Protein AF-A0A7Z9K7R0-F1 (afdb_monomer_lite)

Structure (mmCIF, N/CA/C/O backbone):
data_AF-A0A7Z9K7R0-F1
#
_entry.id   AF-A0A7Z9K7R0-F1
#
loop_
_atom_site.group_PDB
_atom_site.id
_atom_site.type_symbol
_atom_site.label_atom_id
_atom_site.label_alt_id
_atom_site.label_comp_id
_atom_site.label_asym_id
_atom_site.label_entity_id
_atom_site.label_seq_id
_atom_site.pdbx_PDB_ins_code
_atom_site.Cartn_x
_atom_site.Cartn_y
_atom_site.Cartn_z
_atom_site.occupancy
_atom_site.B_iso_or_equiv
_atom_site.auth_seq_id
_atom_site.auth_comp_id
_atom_site.auth_asym_id
_atom_site.auth_atom_id
_atom_site.pdbx_PDB_model_num
ATOM 1 N N . MET A 1 1 ? 14.207 -13.341 -3.444 1.00 64.94 1 MET A N 1
ATOM 2 C CA . MET A 1 1 ? 13.314 -12.794 -4.489 1.00 64.94 1 MET A CA 1
ATOM 3 C C . MET A 1 1 ? 11.878 -13.305 -4.414 1.00 64.94 1 MET A C 1
ATOM 5 O O . MET A 1 1 ? 10.987 -12.473 -4.344 1.00 64.94 1 MET A O 1
ATOM 9 N N . GLY A 1 2 ? 11.611 -14.618 -4.340 1.00 76.62 2 GLY A N 1
ATOM 10 C CA . GLY A 1 2 ? 10.226 -15.129 -4.235 1.00 76.62 2 GLY A CA 1
ATOM 11 C C . GLY A 1 2 ? 9.423 -14.591 -3.036 1.00 76.62 2 GLY A C 1
ATOM 12 O O . GLY A 1 2 ? 8.231 -14.336 -3.156 1.00 76.62 2 GLY A O 1
ATOM 13 N N . MET A 1 3 ? 10.094 -14.316 -1.913 1.00 81.69 3 MET A N 1
ATOM 14 C CA . MET A 1 3 ? 9.478 -13.715 -0.723 1.00 81.69 3 MET A CA 1
ATOM 15 C C . MET A 1 3 ? 8.873 -12.327 -0.982 1.00 81.69 3 MET A C 1
ATOM 17 O O . MET A 1 3 ? 7.829 -12.024 -0.424 1.00 81.69 3 MET A O 1
ATOM 21 N N . VAL A 1 4 ? 9.483 -11.512 -1.854 1.00 80.94 4 VAL A N 1
ATOM 22 C CA . VAL A 1 4 ? 8.978 -10.171 -2.207 1.00 80.94 4 VAL A CA 1
ATOM 23 C C . VAL A 1 4 ? 7.599 -10.304 -2.845 1.00 80.94 4 VAL A C 1
ATOM 25 O O . VAL A 1 4 ? 6.652 -9.651 -2.431 1.00 80.94 4 VAL A O 1
ATOM 28 N N . ILE A 1 5 ? 7.464 -11.229 -3.792 1.00 83.62 5 ILE A N 1
ATOM 29 C CA . ILE A 1 5 ? 6.199 -11.483 -4.481 1.00 83.62 5 ILE A CA 1
ATOM 30 C C . ILE A 1 5 ? 5.138 -11.931 -3.473 1.00 83.62 5 ILE A C 1
ATOM 32 O O . ILE A 1 5 ? 4.091 -11.303 -3.362 1.00 83.62 5 ILE A O 1
ATOM 36 N N . VAL A 1 6 ? 5.424 -12.970 -2.686 1.00 86.31 6 VAL A N 1
ATOM 37 C CA . VAL A 1 6 ? 4.453 -13.506 -1.720 1.00 86.31 6 VAL A CA 1
ATOM 38 C C . VAL A 1 6 ? 4.030 -12.442 -0.704 1.00 86.31 6 VAL A C 1
ATOM 40 O O . VAL A 1 6 ? 2.842 -12.286 -0.440 1.00 86.31 6 VAL A O 1
ATOM 43 N N . PHE A 1 7 ? 4.983 -11.679 -0.170 1.00 85.75 7 PHE A N 1
ATOM 44 C CA . PHE A 1 7 ? 4.715 -10.678 0.854 1.00 85.75 7 PHE A CA 1
ATOM 45 C C . PHE A 1 7 ? 3.893 -9.499 0.318 1.00 85.75 7 PHE A C 1
ATOM 47 O O . PHE A 1 7 ? 2.845 -9.188 0.878 1.00 85.75 7 PHE A O 1
ATOM 54 N N . PHE A 1 8 ? 4.308 -8.877 -0.791 1.00 83.25 8 PHE A N 1
ATOM 55 C CA . PHE A 1 8 ? 3.632 -7.686 -1.320 1.00 83.25 8 PHE A CA 1
ATOM 56 C C . PHE A 1 8 ? 2.253 -7.976 -1.924 1.00 83.25 8 PHE A C 1
ATOM 58 O O . PHE A 1 8 ? 1.411 -7.081 -1.934 1.00 83.25 8 PHE A O 1
ATOM 65 N N . PHE A 1 9 ? 1.978 -9.213 -2.352 1.00 83.06 9 PHE A N 1
ATOM 66 C CA . PHE A 1 9 ? 0.620 -9.632 -2.715 1.00 83.06 9 PHE A CA 1
ATOM 67 C C . PHE A 1 9 ? -0.242 -10.006 -1.500 1.00 83.06 9 PHE A C 1
ATOM 69 O O . PHE A 1 9 ? -1.450 -9.774 -1.521 1.00 83.06 9 PHE A O 1
ATOM 76 N N . ALA A 1 10 ? 0.349 -10.555 -0.434 1.00 83.94 10 ALA A N 1
ATOM 77 C CA . ALA A 1 10 ? -0.384 -10.901 0.785 1.00 83.94 10 ALA A CA 1
ATOM 78 C C . ALA A 1 10 ? -0.744 -9.673 1.640 1.00 83.94 10 ALA A C 1
ATOM 80 O O . ALA A 1 10 ? -1.796 -9.673 2.273 1.00 83.94 10 ALA A O 1
ATOM 81 N N . LEU A 1 11 ? 0.085 -8.625 1.636 1.00 83.50 11 LEU A N 1
ATOM 82 C CA . LEU A 1 11 ? -0.123 -7.387 2.399 1.00 83.50 11 LEU A CA 1
ATOM 83 C C . LEU A 1 11 ? -1.509 -6.737 2.211 1.00 83.50 11 LEU A C 1
ATOM 85 O O . LEU A 1 11 ? -2.197 -6.512 3.204 1.00 83.50 11 LEU A O 1
ATOM 89 N N . PRO A 1 12 ? -1.973 -6.445 0.982 1.00 81.69 12 PRO A N 1
ATOM 90 C CA . PRO A 1 12 ? -3.292 -5.845 0.800 1.00 81.69 12 PRO A CA 1
ATOM 91 C C . PRO A 1 12 ? -4.436 -6.760 1.265 1.00 81.69 12 PRO A C 1
ATOM 93 O O . PRO A 1 12 ? -5.459 -6.275 1.753 1.00 81.69 12 PRO A O 1
ATOM 96 N N . LEU A 1 13 ? -4.261 -8.084 1.167 1.00 83.31 13 LEU A N 1
ATOM 97 C CA . LEU A 1 13 ? -5.230 -9.054 1.675 1.00 83.31 13 LEU A CA 1
ATOM 98 C C . LEU A 1 13 ? -5.276 -9.051 3.210 1.00 83.31 13 LEU A C 1
ATOM 100 O O . LEU A 1 13 ? -6.364 -9.027 3.783 1.00 83.31 13 LEU A O 1
ATOM 104 N N . THR A 1 14 ? -4.126 -9.040 3.888 1.00 82.50 14 THR A N 1
ATOM 105 C CA . THR A 1 14 ? -4.079 -9.022 5.358 1.00 82.50 14 THR A CA 1
ATOM 106 C C . THR A 1 14 ? -4.593 -7.705 5.933 1.00 82.50 14 THR A C 1
ATOM 108 O O . THR A 1 14 ? -5.321 -7.733 6.927 1.00 82.50 14 THR A O 1
ATOM 111 N N . SER A 1 15 ? -4.311 -6.576 5.277 1.00 81.31 15 SER A N 1
ATOM 112 C CA . SER A 1 15 ? -4.860 -5.267 5.648 1.00 81.31 15 SER A CA 1
ATOM 113 C C . SER A 1 15 ? -6.385 -5.212 5.491 1.00 81.31 15 SER A C 1
ATOM 115 O O . SER A 1 15 ? -7.064 -4.738 6.395 1.00 81.31 15 SER A O 1
ATOM 117 N N . ARG A 1 16 ? -6.957 -5.784 4.415 1.00 79.75 16 ARG A N 1
ATOM 118 C CA . ARG A 1 16 ? -8.424 -5.896 4.233 1.00 79.75 16 ARG A CA 1
ATOM 119 C C . ARG A 1 16 ? -9.111 -6.689 5.343 1.00 79.75 16 ARG A C 1
ATOM 121 O O . ARG A 1 16 ? -10.217 -6.348 5.746 1.00 79.75 16 ARG A O 1
ATOM 128 N N . VAL A 1 17 ? -8.495 -7.787 5.777 1.00 84.19 17 VAL A N 1
ATOM 129 C CA . VAL A 1 17 ? -9.087 -8.716 6.754 1.00 84.19 17 VAL A CA 1
ATOM 130 C C . VAL A 1 17 ? -8.869 -8.230 8.195 1.00 84.19 17 VAL A C 1
ATOM 132 O O . VAL A 1 17 ? -9.355 -8.859 9.129 1.00 84.19 17 VAL A O 1
ATOM 135 N N . ASN A 1 18 ? -8.170 -7.103 8.398 1.00 76.31 18 ASN A N 1
ATOM 136 C CA . ASN A 1 18 ? -7.680 -6.670 9.710 1.00 76.31 18 ASN A CA 1
ATOM 137 C C . ASN A 1 18 ? -6.917 -7.799 10.427 1.00 76.31 18 ASN A C 1
ATOM 139 O O . ASN A 1 18 ? -7.010 -7.964 11.637 1.00 76.31 18 ASN A O 1
ATOM 143 N N . GLY A 1 19 ? -6.163 -8.600 9.664 1.00 70.38 19 GLY A N 1
ATOM 144 C CA . GLY A 1 19 ? -5.391 -9.728 10.193 1.00 70.38 19 GLY A CA 1
ATOM 145 C C . GLY A 1 19 ? -4.135 -9.308 10.962 1.00 70.38 19 GLY A C 1
ATOM 146 O O . GLY A 1 19 ? -3.393 -10.164 11.441 1.00 70.38 19 GLY A O 1
ATOM 147 N N . HIS A 1 20 ? -3.870 -8.003 11.055 1.00 76.19 20 HIS A N 1
ATOM 148 C CA . HIS A 1 20 ? -2.785 -7.457 11.861 1.00 76.19 20 HIS A CA 1
ATOM 149 C C . HIS A 1 20 ? -3.138 -7.583 13.341 1.00 76.19 20 HIS A C 1
ATOM 151 O O . HIS A 1 20 ? -4.268 -7.319 13.745 1.00 76.19 20 HIS A O 1
ATOM 157 N N . ILE A 1 21 ? -2.167 -7.981 14.162 1.00 69.50 21 ILE A N 1
ATOM 158 C CA . ILE A 1 21 ? -2.361 -8.054 15.612 1.00 69.50 21 ILE A CA 1
ATOM 159 C C . ILE A 1 21 ? -2.529 -6.622 16.124 1.00 69.50 21 ILE A C 1
ATOM 161 O O . ILE A 1 21 ? -1.567 -5.856 16.181 1.00 69.50 21 ILE A O 1
ATOM 165 N N . VAL A 1 22 ? -3.762 -6.254 16.469 1.00 70.69 22 VAL A N 1
ATOM 166 C CA . VAL A 1 22 ? -4.077 -4.941 17.030 1.00 70.69 22 VAL A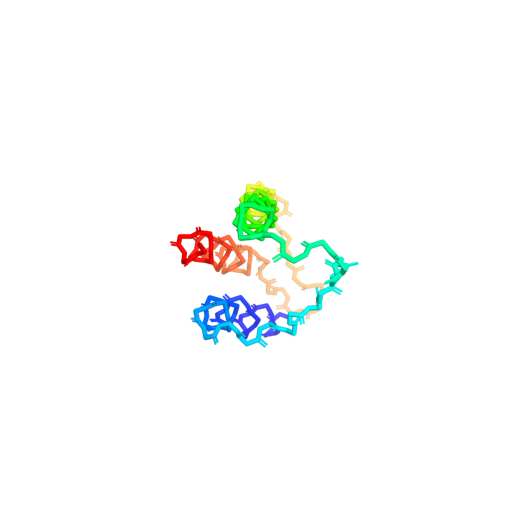 CA 1
ATOM 167 C C . VAL A 1 22 ? -3.676 -4.953 18.499 1.00 70.69 22 VAL A C 1
ATOM 169 O O . VAL A 1 22 ? -4.279 -5.648 19.314 1.00 70.69 22 VAL A O 1
ATOM 172 N N . VAL A 1 23 ? -2.626 -4.206 18.833 1.00 70.38 23 VAL A N 1
ATOM 173 C CA . VAL A 1 23 ? -2.213 -3.989 20.221 1.00 70.38 23 VAL A CA 1
ATOM 174 C C . VAL A 1 23 ? -2.751 -2.643 20.674 1.00 70.38 23 VAL A C 1
ATOM 176 O O . VAL A 1 23 ? -2.421 -1.600 20.100 1.00 70.38 23 VAL A O 1
ATOM 179 N N . ASP A 1 24 ? -3.563 -2.662 21.726 1.00 75.88 24 ASP A N 1
ATOM 180 C CA . ASP A 1 24 ? -4.010 -1.443 22.376 1.00 75.88 24 ASP A CA 1
ATOM 181 C C . ASP A 1 24 ? -2.918 -0.850 23.254 1.00 75.88 24 ASP A C 1
ATOM 183 O O . ASP A 1 24 ? -2.626 -1.334 24.341 1.00 75.88 24 ASP A O 1
ATOM 187 N N . LEU A 1 25 ? -2.300 0.220 22.751 1.00 73.38 25 LEU A N 1
ATOM 188 C CA . LEU A 1 25 ? -1.215 0.924 23.435 1.00 73.38 25 LEU A CA 1
ATOM 189 C C . LEU A 1 25 ? -1.708 1.750 24.634 1.00 73.38 25 LEU A C 1
ATOM 191 O O . LEU A 1 25 ? -0.926 2.035 25.534 1.00 73.38 25 LEU A O 1
ATOM 195 N N . LEU A 1 26 ? -2.982 2.157 24.636 1.00 74.94 26 LEU A N 1
ATOM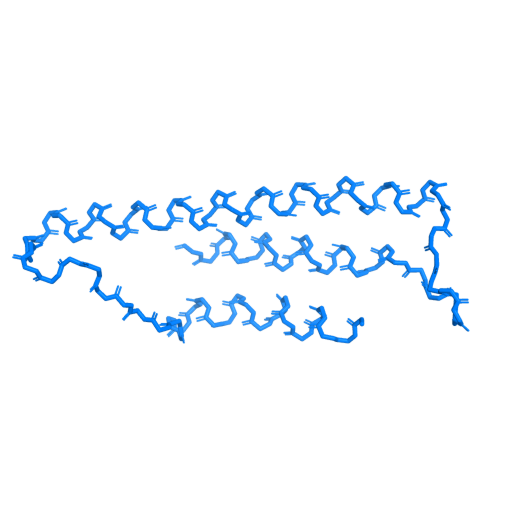 196 C CA . LEU A 1 26 ? -3.579 3.042 25.645 1.00 74.94 26 LEU A CA 1
ATOM 197 C C . LEU A 1 26 ? -5.013 2.595 25.993 1.00 74.94 26 LEU A C 1
ATOM 199 O O . LEU A 1 26 ? -5.970 3.269 25.612 1.00 74.94 26 LEU A O 1
ATOM 203 N N . PRO A 1 27 ? -5.192 1.459 26.691 1.00 71.25 27 PRO A N 1
ATOM 204 C CA . PRO A 1 27 ? -6.520 0.922 27.008 1.00 71.25 27 PRO A CA 1
ATOM 205 C C . PRO A 1 27 ? -7.294 1.766 28.038 1.00 71.25 27 PRO A C 1
ATOM 207 O O . PRO A 1 27 ? -8.518 1.706 28.096 1.00 71.25 27 PRO A O 1
ATOM 210 N N . GLU A 1 28 ? -6.592 2.565 28.843 1.00 74.25 28 GLU A N 1
ATOM 211 C CA . GLU A 1 28 ? -7.165 3.357 29.943 1.00 74.25 28 GLU A CA 1
ATOM 212 C C . GLU A 1 28 ? -7.932 4.602 29.461 1.00 74.25 28 GLU A C 1
ATOM 214 O O . GLU A 1 28 ? -8.794 5.118 30.170 1.00 74.25 28 GLU A O 1
ATOM 219 N N . PHE A 1 29 ? -7.664 5.065 28.236 1.00 66.12 29 PHE A N 1
ATOM 220 C CA . PHE A 1 29 ? -8.299 6.238 27.631 1.00 66.12 29 PHE A CA 1
ATOM 221 C C . PHE A 1 29 ? -9.348 5.811 26.594 1.00 66.12 29 PHE A C 1
ATOM 223 O O . PHE A 1 29 ? -9.203 6.061 25.401 1.00 66.12 29 PHE A O 1
ATOM 230 N N . SER A 1 30 ? -10.419 5.153 27.046 1.00 68.44 30 SER A N 1
ATOM 231 C CA . SER A 1 30 ? -11.424 4.503 26.186 1.00 68.44 30 SER A CA 1
ATOM 232 C C . SER A 1 30 ? -12.562 5.410 25.686 1.00 68.44 30 SER A C 1
ATOM 234 O O . SER A 1 30 ? -13.662 4.938 25.412 1.00 68.44 30 SER A O 1
ATOM 236 N N . ASN A 1 31 ? -12.333 6.717 25.548 1.00 80.50 31 ASN A N 1
ATOM 237 C CA . ASN A 1 31 ? -13.358 7.626 25.029 1.00 80.50 31 ASN A CA 1
ATOM 238 C C . ASN A 1 31 ? -13.488 7.482 23.498 1.00 80.50 31 ASN A C 1
ATOM 240 O O . ASN A 1 31 ? -12.482 7.519 22.787 1.00 80.50 31 ASN A O 1
ATOM 244 N N . ASP A 1 32 ? -14.718 7.376 22.986 1.00 80.12 32 ASP A N 1
ATOM 245 C CA . ASP A 1 32 ? -15.032 7.141 21.566 1.00 80.12 32 ASP A CA 1
ATOM 246 C C . ASP A 1 32 ? -14.320 8.122 20.619 1.00 80.12 32 ASP A C 1
ATOM 248 O O . ASP A 1 32 ? -13.793 7.726 19.577 1.00 80.12 32 ASP A O 1
ATOM 252 N N . TYR A 1 33 ? -14.217 9.398 21.009 1.00 82.50 33 TYR A N 1
ATOM 253 C CA . TYR A 1 33 ? -13.512 10.420 20.225 1.00 82.50 33 TYR A CA 1
ATOM 254 C C . TYR A 1 33 ? -11.998 10.182 20.145 1.00 82.50 33 TYR A C 1
ATOM 256 O O . TYR A 1 33 ? -11.388 10.401 19.098 1.00 82.50 33 TYR A O 1
ATOM 264 N N . PHE A 1 34 ? -11.382 9.726 21.238 1.00 83.19 34 PHE A N 1
ATOM 265 C CA . PHE A 1 34 ? -9.948 9.434 21.278 1.00 83.19 34 PHE A CA 1
ATOM 266 C C . PHE A 1 34 ? -9.619 8.153 20.511 1.00 83.19 34 PHE A C 1
ATOM 268 O O . PHE A 1 34 ? -8.600 8.107 19.822 1.00 83.19 34 PHE A O 1
ATOM 275 N N . ASN A 1 35 ? -10.503 7.154 20.561 1.00 82.12 35 ASN A N 1
ATOM 276 C CA . ASN A 1 35 ? -10.374 5.937 19.762 1.00 82.12 35 ASN A CA 1
ATOM 277 C C . ASN A 1 35 ? -10.424 6.244 18.261 1.00 82.12 35 ASN A C 1
ATOM 279 O O . ASN A 1 35 ? -9.558 5.782 17.519 1.00 82.12 35 ASN A O 1
ATOM 283 N N . LEU A 1 36 ? -11.368 7.087 17.822 1.00 84.62 36 LEU A N 1
ATOM 284 C CA . LEU A 1 36 ? -11.459 7.509 16.422 1.00 84.62 36 LEU A CA 1
ATOM 285 C C . LEU A 1 36 ? -10.210 8.282 15.974 1.00 84.62 36 LEU A C 1
ATOM 287 O O . LEU A 1 36 ? -9.670 8.015 14.902 1.00 84.62 36 LEU A O 1
ATOM 291 N N . LEU A 1 37 ? -9.731 9.223 16.796 1.00 87.69 37 LEU A N 1
ATOM 292 C CA . LEU A 1 37 ? -8.536 10.009 16.482 1.00 87.69 37 LEU A CA 1
ATOM 293 C C . LEU A 1 37 ? -7.287 9.122 16.390 1.00 87.69 37 LEU A C 1
ATOM 295 O O . LEU A 1 37 ? -6.476 9.298 15.482 1.00 87.69 37 LEU A O 1
ATOM 299 N N . ARG A 1 38 ? -7.141 8.158 17.305 1.00 85.00 38 ARG A N 1
ATOM 300 C CA . ARG A 1 38 ? -6.032 7.201 17.307 1.00 85.00 38 ARG A CA 1
ATOM 301 C C . ARG A 1 38 ? -6.071 6.303 16.073 1.00 85.00 38 ARG A C 1
ATOM 303 O O . ARG A 1 38 ? -5.036 6.143 15.434 1.00 85.00 38 ARG A O 1
ATOM 310 N N . ASP A 1 39 ? -7.232 5.751 15.722 1.00 84.69 39 ASP A N 1
ATOM 311 C CA . ASP A 1 39 ? -7.383 4.917 14.523 1.00 84.69 39 ASP A CA 1
ATOM 312 C C . ASP A 1 39 ? -7.054 5.708 13.248 1.00 84.69 39 ASP A C 1
ATOM 314 O O . ASP A 1 39 ? -6.239 5.274 12.433 1.00 84.69 39 ASP A O 1
ATOM 318 N N . ALA A 1 40 ? -7.592 6.926 13.121 1.00 87.69 40 ALA A N 1
ATOM 319 C CA . ALA A 1 40 ? -7.290 7.812 11.999 1.00 87.69 40 ALA A CA 1
ATOM 320 C C . ALA A 1 40 ? -5.793 8.161 11.920 1.00 87.69 40 ALA A C 1
ATOM 322 O O . ALA A 1 40 ? -5.209 8.147 10.836 1.00 87.69 40 ALA A O 1
ATOM 323 N N . PHE A 1 41 ? -5.152 8.436 13.059 1.00 89.56 41 PHE A N 1
ATOM 324 C CA . PHE A 1 41 ? -3.721 8.725 13.120 1.00 89.56 41 PHE A CA 1
ATOM 325 C C . PHE A 1 41 ? -2.870 7.526 12.690 1.00 89.56 41 PHE A C 1
ATOM 327 O O . PHE A 1 41 ? -1.952 7.683 11.886 1.00 89.56 41 PHE A O 1
ATOM 334 N N . VAL A 1 42 ? -3.188 6.323 13.180 1.00 87.69 42 VAL A N 1
ATOM 335 C CA . VAL A 1 42 ? -2.480 5.094 12.797 1.00 87.69 42 VAL A CA 1
ATOM 336 C C . VAL A 1 42 ? -2.640 4.835 11.301 1.00 87.69 42 VAL A C 1
ATOM 338 O O . VAL A 1 42 ? -1.639 4.603 10.625 1.00 87.69 42 VAL A O 1
ATOM 341 N N . LYS A 1 43 ? -3.854 4.965 10.753 1.00 86.25 43 LYS A N 1
ATOM 342 C CA . LYS A 1 43 ? -4.098 4.814 9.311 1.00 86.25 43 LYS A CA 1
ATOM 343 C C . LYS A 1 43 ? -3.305 5.821 8.482 1.00 86.25 43 LYS A C 1
ATOM 345 O O . LYS A 1 43 ? -2.647 5.432 7.521 1.00 86.25 43 LYS A O 1
ATOM 350 N N . LEU A 1 44 ? -3.288 7.095 8.877 1.00 89.94 44 LEU A N 1
ATOM 351 C CA . LEU A 1 44 ? -2.492 8.124 8.198 1.00 89.94 44 LEU A CA 1
ATOM 352 C C . LEU A 1 44 ? -0.992 7.821 8.235 1.00 89.94 44 LEU A C 1
ATOM 354 O O . LEU A 1 44 ? -0.299 7.999 7.230 1.00 89.94 44 LEU A O 1
ATOM 358 N N . LEU A 1 45 ? -0.486 7.346 9.372 1.00 90.81 45 LEU A N 1
ATOM 359 C CA . LEU A 1 45 ? 0.917 6.982 9.536 1.00 90.81 45 LEU A CA 1
ATOM 360 C C . LEU A 1 45 ? 1.268 5.793 8.635 1.00 90.81 45 LEU A C 1
ATOM 362 O O . LEU A 1 45 ? 2.239 5.853 7.880 1.00 90.81 45 LEU A O 1
ATOM 366 N N . THR A 1 46 ? 0.452 4.742 8.648 1.00 87.00 46 THR A N 1
ATOM 367 C CA . THR A 1 46 ? 0.632 3.571 7.788 1.00 87.00 46 THR A CA 1
ATOM 368 C C . THR A 1 46 ? 0.567 3.952 6.306 1.00 87.00 46 THR A C 1
ATOM 370 O O . THR A 1 46 ? 1.458 3.563 5.551 1.00 87.00 46 THR A O 1
ATOM 373 N N . LEU A 1 47 ? -0.402 4.771 5.887 1.00 89.81 47 LEU A N 1
ATOM 374 C CA . LEU A 1 47 ? -0.499 5.271 4.512 1.00 89.81 47 LEU A CA 1
ATOM 375 C C . LEU A 1 47 ? 0.749 6.066 4.108 1.00 89.81 47 LEU A C 1
ATOM 377 O O . LEU A 1 47 ? 1.284 5.861 3.020 1.00 89.81 47 LEU A O 1
ATOM 381 N N . SER A 1 48 ? 1.257 6.917 5.002 1.00 91.00 48 SER A N 1
ATOM 382 C CA . SER A 1 48 ? 2.470 7.706 4.762 1.00 91.00 48 SER A CA 1
ATOM 383 C C . SER A 1 48 ? 3.705 6.821 4.582 1.00 91.00 48 SER A C 1
ATOM 385 O O . SER A 1 48 ? 4.474 7.026 3.645 1.00 91.00 48 SER A O 1
ATOM 387 N N . ILE A 1 49 ? 3.880 5.800 5.430 1.00 90.81 49 ILE A N 1
ATOM 388 C CA . ILE A 1 49 ? 5.001 4.853 5.322 1.00 90.81 49 ILE A CA 1
ATOM 389 C C . ILE A 1 49 ? 4.920 4.066 4.012 1.00 90.81 49 ILE A C 1
ATOM 391 O O . ILE A 1 49 ? 5.912 3.982 3.291 1.00 90.81 49 ILE A O 1
ATOM 395 N N . PHE A 1 50 ? 3.757 3.504 3.672 1.00 88.31 50 PHE A N 1
ATOM 396 C CA . PHE A 1 50 ? 3.607 2.737 2.431 1.00 88.31 50 PHE A CA 1
ATOM 397 C C . PHE A 1 50 ? 3.739 3.612 1.180 1.00 88.31 50 PHE A C 1
ATOM 399 O O . PHE A 1 50 ? 4.329 3.168 0.196 1.00 88.31 50 PHE A O 1
ATOM 406 N N . GLY A 1 51 ? 3.266 4.860 1.225 1.00 88.75 51 GLY A N 1
ATOM 407 C CA . GLY A 1 51 ? 3.488 5.842 0.165 1.00 88.75 51 GLY A CA 1
ATOM 408 C C . GLY A 1 51 ? 4.971 6.169 -0.020 1.00 88.75 51 GLY A C 1
ATOM 409 O O . GLY A 1 51 ? 5.470 6.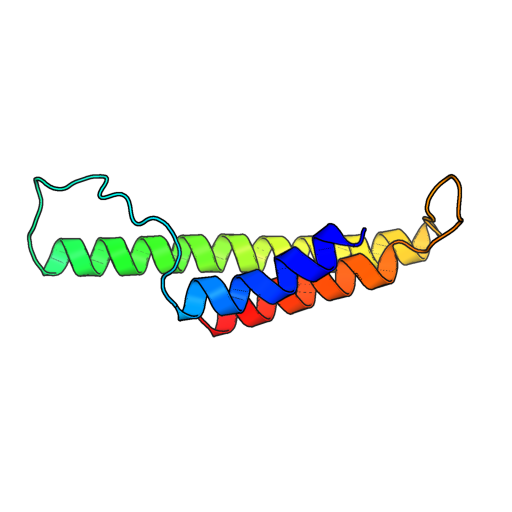141 -1.143 1.00 88.75 51 GLY A O 1
ATOM 410 N N . PHE A 1 52 ? 5.701 6.394 1.076 1.00 91.44 52 PHE A N 1
ATOM 411 C CA . PHE A 1 52 ? 7.145 6.632 1.038 1.00 91.44 52 PHE A CA 1
ATOM 412 C C . PHE A 1 52 ? 7.918 5.419 0.499 1.00 91.44 52 PHE A C 1
ATOM 414 O O . PHE A 1 52 ? 8.793 5.571 -0.349 1.00 91.44 52 PHE A O 1
ATOM 421 N N . LEU A 1 53 ? 7.551 4.202 0.913 1.00 88.69 53 LEU A N 1
ATOM 422 C CA . LEU A 1 53 ? 8.142 2.967 0.387 1.00 88.69 53 LEU A CA 1
ATOM 423 C C . LEU A 1 53 ? 7.875 2.780 -1.111 1.00 88.69 53 LEU A C 1
ATOM 425 O O . LEU A 1 53 ? 8.757 2.316 -1.832 1.00 88.69 53 LEU A O 1
ATOM 429 N N . ALA A 1 54 ? 6.678 3.129 -1.590 1.00 89.75 54 ALA A N 1
ATOM 430 C CA . ALA A 1 54 ? 6.365 3.098 -3.017 1.00 89.75 54 ALA A CA 1
ATOM 431 C C . ALA A 1 54 ? 7.206 4.117 -3.802 1.00 89.75 54 ALA A C 1
ATOM 433 O O . ALA A 1 54 ? 7.703 3.796 -4.880 1.00 89.75 54 ALA A O 1
ATOM 434 N N . TRP A 1 55 ? 7.402 5.317 -3.251 1.00 89.81 55 TRP A N 1
ATOM 435 C CA . TRP A 1 55 ? 8.232 6.360 -3.854 1.00 89.81 55 TRP A CA 1
ATOM 436 C C . TRP A 1 55 ? 9.705 5.943 -3.957 1.00 89.81 55 TRP A C 1
ATOM 438 O O . TRP A 1 55 ? 10.265 5.904 -5.051 1.00 89.81 55 TRP A O 1
ATOM 448 N N . GLU A 1 56 ? 10.312 5.548 -2.836 1.00 91.12 56 GLU A N 1
ATOM 449 C CA . GLU A 1 56 ? 11.692 5.047 -2.794 1.00 91.12 56 GLU A CA 1
ATOM 450 C C . GLU A 1 56 ? 11.877 3.818 -3.694 1.00 91.12 56 GLU A C 1
ATOM 452 O O . GLU A 1 56 ? 12.867 3.701 -4.417 1.00 91.12 56 GLU A O 1
ATOM 457 N N . GLY A 1 57 ? 10.899 2.908 -3.702 1.00 87.25 57 GLY A N 1
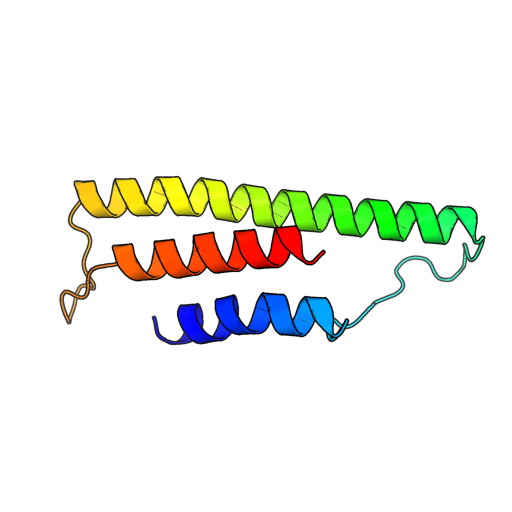ATOM 458 C CA . GLY A 1 57 ? 10.910 1.731 -4.566 1.00 87.25 57 GLY A CA 1
ATOM 459 C C . GLY A 1 57 ? 10.910 2.078 -6.056 1.00 87.25 57 GLY A C 1
ATOM 460 O O . GLY A 1 57 ? 11.574 1.393 -6.835 1.00 87.25 57 GLY A O 1
ATOM 461 N N . ALA A 1 58 ? 10.207 3.140 -6.458 1.00 87.06 58 ALA A N 1
ATOM 462 C CA . ALA A 1 58 ? 10.183 3.601 -7.843 1.00 87.06 58 ALA A CA 1
ATOM 463 C C . ALA A 1 58 ? 11.543 4.175 -8.269 1.00 87.06 58 ALA A C 1
ATOM 465 O O . ALA A 1 58 ? 12.045 3.802 -9.329 1.00 87.06 58 ALA A O 1
ATOM 466 N N . ILE A 1 59 ? 12.174 4.990 -7.414 1.00 87.88 59 ILE A N 1
ATOM 467 C CA . ILE A 1 59 ? 13.524 5.523 -7.659 1.00 87.88 59 ILE A CA 1
ATOM 468 C C . ILE A 1 59 ? 14.533 4.375 -7.771 1.00 87.88 59 ILE A C 1
A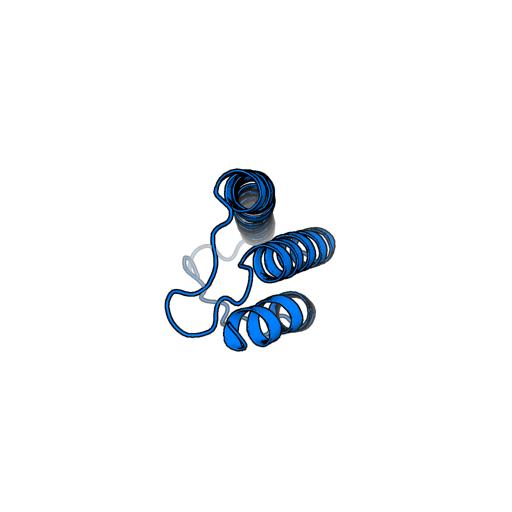TOM 470 O O . ILE A 1 59 ? 15.288 4.303 -8.739 1.00 87.88 59 ILE A O 1
ATOM 474 N N . ARG A 1 60 ? 14.493 3.406 -6.846 1.00 83.12 60 ARG A N 1
ATOM 475 C CA . ARG A 1 60 ? 15.379 2.232 -6.905 1.00 83.12 60 ARG A CA 1
ATOM 476 C C . ARG A 1 60 ? 15.166 1.368 -8.143 1.00 83.12 60 ARG A C 1
ATOM 478 O O . ARG A 1 60 ? 16.126 0.799 -8.660 1.00 83.12 60 ARG A O 1
ATOM 485 N N . ALA A 1 61 ? 13.933 1.260 -8.638 1.00 82.50 61 ALA A N 1
ATOM 486 C CA . ALA A 1 61 ? 13.662 0.547 -9.882 1.00 82.50 61 ALA A CA 1
ATOM 487 C C . ALA A 1 61 ? 14.384 1.205 -11.070 1.00 82.50 61 ALA A C 1
ATOM 489 O O . ALA A 1 61 ? 14.948 0.497 -11.908 1.00 82.50 61 ALA A O 1
ATOM 490 N N . GLU A 1 62 ? 14.395 2.537 -11.124 1.00 82.50 62 GLU A N 1
ATOM 491 C CA . GLU A 1 62 ? 15.063 3.312 -12.169 1.00 82.50 62 GLU A CA 1
ATOM 492 C C . GLU A 1 62 ? 16.591 3.249 -12.041 1.00 82.50 62 GLU A C 1
ATOM 494 O O . GLU A 1 62 ? 17.274 2.928 -13.015 1.00 82.50 62 GLU A O 1
ATOM 499 N N . GLU A 1 63 ? 17.131 3.415 -10.832 1.00 79.31 63 GLU A N 1
ATOM 500 C CA . GLU A 1 63 ? 18.566 3.253 -10.561 1.00 79.31 63 GLU A CA 1
ATOM 501 C C . GLU A 1 63 ? 19.070 1.855 -10.947 1.00 79.31 63 GLU A C 1
ATOM 503 O O . GLU A 1 63 ? 20.101 1.727 -11.611 1.00 79.31 63 GLU A O 1
ATOM 508 N N . SER A 1 64 ? 18.309 0.802 -10.617 1.00 77.00 64 SER A N 1
ATOM 509 C CA . SER A 1 64 ? 18.662 -0.579 -10.979 1.00 77.00 64 SER A CA 1
ATOM 510 C C . SER A 1 64 ? 18.710 -0.799 -12.495 1.00 77.00 64 SER A C 1
ATOM 512 O O . SER A 1 64 ? 19.488 -1.622 -12.980 1.00 77.00 64 SER A O 1
ATOM 514 N N . ALA A 1 65 ? 17.906 -0.049 -13.260 1.00 72.62 65 ALA A N 1
ATOM 515 C CA . ALA A 1 65 ? 17.907 -0.107 -14.716 1.00 72.62 65 ALA A CA 1
ATOM 516 C C . ALA A 1 65 ? 19.151 0.563 -15.314 1.00 72.62 65 ALA A C 1
ATOM 518 O O . ALA A 1 65 ? 19.675 0.078 -16.314 1.00 72.62 65 ALA A O 1
ATOM 519 N N . ILE A 1 66 ? 19.626 1.649 -14.697 1.00 70.44 66 ILE A N 1
ATOM 520 C CA . ILE A 1 66 ? 20.805 2.402 -15.142 1.00 70.44 66 ILE A CA 1
ATOM 521 C C . ILE A 1 66 ? 22.094 1.651 -14.792 1.00 70.44 66 ILE A C 1
ATOM 523 O O . ILE A 1 66 ? 23.000 1.564 -15.617 1.00 70.44 66 ILE A O 1
ATOM 527 N N . MET A 1 67 ? 22.170 1.082 -13.587 1.00 71.75 67 MET A N 1
ATOM 528 C CA . MET A 1 67 ? 23.352 0.357 -13.108 1.00 71.75 67 MET A CA 1
ATOM 529 C C . MET A 1 67 ? 23.448 -1.083 -13.636 1.00 71.75 67 MET A C 1
ATOM 531 O O . MET A 1 67 ? 24.465 -1.741 -13.431 1.00 71.75 67 MET A O 1
ATOM 535 N N . GLY A 1 68 ? 22.417 -1.575 -14.334 1.00 68.38 68 GLY A N 1
ATOM 536 C CA . GLY A 1 68 ? 22.390 -2.938 -14.870 1.00 68.38 68 GLY A CA 1
ATOM 537 C C . GLY A 1 68 ? 22.458 -4.000 -13.774 1.00 68.38 68 GLY A C 1
ATOM 538 O O . GLY A 1 68 ? 23.006 -5.079 -13.995 1.00 68.38 68 GLY A O 1
ATOM 539 N N . GLU A 1 69 ? 21.944 -3.688 -12.579 1.00 68.38 69 GLU A N 1
ATOM 540 C CA . GLU A 1 69 ? 22.094 -4.567 -11.428 1.00 68.38 69 GLU A CA 1
ATOM 541 C C . GLU A 1 69 ? 21.348 -5.885 -11.661 1.00 68.38 69 GLU A C 1
ATOM 543 O O . GLU A 1 69 ? 20.134 -5.934 -11.908 1.00 68.38 69 GLU A O 1
ATOM 548 N N . ALA A 1 70 ? 22.098 -6.972 -11.529 1.00 71.56 70 ALA A N 1
ATOM 549 C CA . ALA A 1 70 ? 21.608 -8.327 -11.648 1.00 71.56 70 ALA A CA 1
ATOM 550 C C . ALA A 1 70 ? 22.100 -9.158 -10.460 1.00 71.56 70 ALA A C 1
ATOM 552 O O . ALA A 1 70 ? 23.094 -8.839 -9.804 1.00 71.56 70 ALA A O 1
ATOM 553 N N . THR A 1 71 ? 21.379 -10.227 -10.134 1.00 66.69 71 THR A N 1
ATOM 554 C CA . THR A 1 71 ? 21.782 -11.115 -9.041 1.00 66.69 71 THR A CA 1
ATOM 555 C C . THR A 1 71 ? 23.153 -11.722 -9.345 1.00 66.69 71 THR A C 1
ATOM 557 O O . THR A 1 71 ? 23.297 -12.379 -10.369 1.00 66.69 71 THR A O 1
ATOM 560 N N . ASN A 1 72 ? 24.127 -11.574 -8.439 1.00 65.44 72 ASN A N 1
ATOM 561 C CA . ASN A 1 72 ? 25.548 -11.920 -8.653 1.00 65.44 72 ASN A CA 1
ATOM 562 C C . ASN A 1 72 ? 25.836 -13.346 -9.162 1.00 65.44 72 ASN A C 1
ATOM 564 O O . ASN A 1 72 ? 26.933 -13.605 -9.639 1.00 65.44 72 ASN A O 1
ATOM 568 N N . MET A 1 73 ? 24.895 -14.282 -9.015 1.00 60.03 73 MET A N 1
ATOM 569 C CA . MET A 1 73 ? 25.105 -15.699 -9.332 1.00 60.03 73 MET A CA 1
ATOM 570 C C . MET A 1 73 ? 24.225 -16.231 -10.473 1.00 60.03 73 MET A C 1
ATOM 572 O O . MET A 1 73 ? 24.567 -17.244 -11.070 1.00 60.03 73 MET A O 1
ATOM 576 N N . ILE A 1 74 ? 23.085 -15.591 -10.761 1.00 66.69 74 ILE A N 1
ATOM 577 C CA . ILE A 1 74 ? 22.082 -16.076 -11.740 1.00 66.69 74 ILE A CA 1
ATOM 578 C C . ILE A 1 74 ? 21.689 -14.954 -12.725 1.00 66.69 74 ILE A C 1
ATOM 580 O O . ILE A 1 74 ? 20.824 -15.137 -13.570 1.00 66.69 74 ILE A O 1
ATOM 584 N N . GLU A 1 75 ? 22.291 -13.767 -12.595 1.00 70.06 75 GLU A N 1
ATOM 585 C CA . GLU A 1 75 ? 22.055 -12.587 -13.439 1.00 70.06 75 GLU A CA 1
ATOM 586 C C . GLU A 1 75 ? 20.573 -12.190 -13.567 1.00 70.06 75 GLU A C 1
ATOM 588 O O . GLU A 1 75 ? 20.144 -11.571 -14.538 1.00 70.06 75 GLU A O 1
ATOM 593 N N . ILE A 1 76 ? 19.761 -12.506 -12.554 1.00 72.31 76 ILE A N 1
ATOM 594 C CA . ILE A 1 76 ? 18.350 -12.120 -12.560 1.00 72.31 76 ILE A CA 1
ATOM 595 C C . ILE A 1 76 ? 18.267 -10.605 -12.332 1.00 72.31 76 ILE A C 1
ATOM 597 O O . ILE A 1 76 ? 18.759 -10.145 -11.293 1.00 72.31 76 ILE A O 1
ATOM 601 N N . PRO A 1 77 ? 17.628 -9.839 -13.235 1.00 75.69 77 PRO A N 1
ATOM 602 C CA . PRO A 1 77 ? 17.487 -8.397 -13.077 1.00 75.69 77 PRO A CA 1
ATOM 603 C C . PRO A 1 77 ? 16.622 -8.072 -11.853 1.00 75.69 77 PRO A C 1
ATOM 605 O O . PRO A 1 77 ? 15.577 -8.692 -11.639 1.00 75.69 77 PRO A O 1
ATOM 608 N N . TYR A 1 78 ? 17.025 -7.079 -11.054 1.00 76.00 78 TYR A N 1
ATOM 609 C CA . TYR A 1 78 ? 16.281 -6.680 -9.845 1.00 76.00 78 TYR A CA 1
ATOM 610 C C . TYR A 1 78 ? 15.014 -5.871 -10.145 1.00 76.00 78 TYR A C 1
ATOM 612 O O . TYR A 1 78 ? 14.039 -5.910 -9.391 1.00 76.00 78 TYR A O 1
ATOM 620 N N . ARG A 1 79 ? 15.004 -5.182 -11.286 1.00 76.88 79 ARG A N 1
ATOM 621 C CA . ARG A 1 79 ? 13.927 -4.312 -11.770 1.00 76.88 79 ARG A CA 1
ATOM 622 C C . ARG A 1 79 ? 12.494 -4.863 -11.598 1.00 76.88 79 ARG A C 1
ATOM 624 O O . ARG A 1 79 ? 11.672 -4.147 -11.028 1.00 76.88 79 ARG A O 1
ATOM 631 N N . PRO A 1 80 ? 12.138 -6.094 -12.028 1.00 80.31 80 PRO A N 1
ATOM 632 C CA . PRO A 1 80 ? 10.778 -6.620 -11.854 1.00 80.31 80 PRO A CA 1
ATOM 633 C C . PRO A 1 80 ? 10.341 -6.718 -10.386 1.00 80.31 80 PRO A C 1
ATOM 635 O O . PRO A 1 80 ? 9.164 -6.534 -10.088 1.00 80.31 80 PRO A O 1
ATOM 638 N N . PHE A 1 81 ? 11.264 -6.962 -9.454 1.00 82.75 81 PHE A N 1
ATOM 639 C CA . PHE A 1 81 ? 10.930 -7.092 -8.035 1.00 82.75 81 PHE A CA 1
ATOM 640 C C . PHE A 1 81 ? 10.604 -5.743 -7.393 1.00 82.75 81 PHE A C 1
ATOM 642 O O . PHE A 1 81 ? 9.692 -5.675 -6.568 1.00 82.75 81 PHE A O 1
ATOM 649 N N . PHE A 1 82 ? 11.274 -4.666 -7.814 1.00 83.81 82 PHE A N 1
ATOM 650 C CA . PHE A 1 82 ? 10.923 -3.316 -7.375 1.00 83.81 82 PHE A CA 1
ATOM 651 C C . PHE A 1 82 ? 9.534 -2.898 -7.875 1.00 83.81 82 PHE A C 1
ATOM 653 O O . PHE A 1 82 ? 8.760 -2.346 -7.100 1.00 83.81 82 PHE A O 1
ATOM 660 N N . TYR A 1 83 ? 9.142 -3.251 -9.105 1.00 84.56 83 TYR A N 1
ATOM 661 C CA . TYR A 1 83 ? 7.774 -2.987 -9.579 1.00 84.56 83 TYR A CA 1
ATOM 662 C C . TYR A 1 83 ? 6.703 -3.720 -8.768 1.00 84.56 83 TYR A C 1
ATOM 664 O O . TYR A 1 83 ? 5.656 -3.140 -8.477 1.00 84.56 83 TYR A O 1
ATOM 672 N N . VAL A 1 84 ? 6.955 -4.973 -8.375 1.00 86.81 84 VAL A N 1
ATOM 673 C CA . VAL A 1 84 ? 6.035 -5.726 -7.506 1.00 86.81 84 VAL A CA 1
ATOM 674 C C . VAL A 1 84 ? 5.904 -5.053 -6.138 1.00 86.81 84 VAL A C 1
ATOM 676 O O . VAL A 1 84 ? 4.788 -4.914 -5.641 1.00 86.81 84 VAL A O 1
ATOM 679 N N . LEU A 1 85 ? 7.013 -4.574 -5.565 1.00 86.94 85 LEU A N 1
ATOM 680 C CA . LEU A 1 85 ? 7.012 -3.811 -4.314 1.00 86.94 85 LEU A CA 1
ATOM 681 C C . LEU A 1 85 ? 6.178 -2.532 -4.435 1.00 86.94 85 LEU A C 1
ATOM 683 O O . LEU A 1 85 ? 5.268 -2.322 -3.637 1.00 86.94 85 LEU A O 1
ATOM 687 N N . VAL A 1 86 ? 6.444 -1.705 -5.451 1.00 87.88 86 VAL A N 1
ATOM 688 C CA . VAL A 1 86 ? 5.735 -0.430 -5.659 1.00 87.88 86 VAL A CA 1
ATOM 689 C C . VAL A 1 86 ? 4.240 -0.677 -5.847 1.00 87.88 86 VAL A C 1
ATOM 691 O O . VAL A 1 86 ? 3.418 -0.027 -5.206 1.00 87.88 86 VAL A O 1
ATOM 694 N N . THR A 1 87 ? 3.880 -1.670 -6.661 1.00 87.56 87 THR A N 1
ATOM 695 C CA . THR A 1 87 ? 2.478 -2.017 -6.924 1.00 87.56 87 THR A CA 1
ATOM 696 C C . THR A 1 87 ? 1.783 -2.526 -5.659 1.00 87.56 87 THR A C 1
ATOM 698 O O . THR A 1 87 ? 0.679 -2.084 -5.353 1.00 87.56 87 THR A O 1
ATOM 701 N N . GLY A 1 88 ? 2.427 -3.402 -4.881 1.00 85.62 88 GLY A N 1
ATOM 702 C CA . GLY A 1 88 ? 1.875 -3.905 -3.620 1.00 85.62 88 GLY A CA 1
ATOM 703 C C . GLY A 1 88 ? 1.675 -2.805 -2.576 1.00 85.62 88 GLY A C 1
ATOM 704 O O . GLY A 1 88 ? 0.621 -2.746 -1.942 1.00 85.62 88 GLY A O 1
ATOM 705 N N . CYS A 1 89 ? 2.640 -1.890 -2.442 1.00 85.81 89 CYS A N 1
ATOM 706 C CA . CYS A 1 89 ? 2.528 -0.730 -1.557 1.00 85.81 89 CYS A CA 1
ATOM 707 C C . CYS A 1 89 ? 1.383 0.205 -1.970 1.00 85.81 89 CYS A C 1
ATOM 709 O O . CYS A 1 89 ? 0.608 0.624 -1.113 1.00 85.81 89 CYS A O 1
ATOM 711 N N . LEU A 1 90 ? 1.23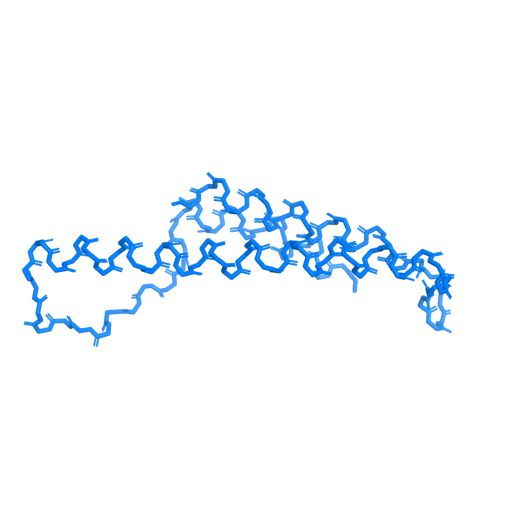3 0.493 -3.269 1.00 87.75 90 LEU A N 1
ATOM 712 C CA . LEU A 1 90 ? 0.149 1.338 -3.781 1.00 87.75 90 LEU A CA 1
ATOM 713 C C . LEU A 1 90 ? -1.227 0.703 -3.564 1.00 87.75 90 LEU A C 1
ATOM 715 O O . LEU A 1 90 ? -2.142 1.374 -3.095 1.00 87.75 90 LEU A O 1
ATOM 719 N N . ILE A 1 91 ? -1.374 -0.593 -3.852 1.00 87.00 91 ILE A N 1
ATOM 720 C CA . ILE A 1 91 ? -2.632 -1.314 -3.612 1.00 87.00 91 ILE A CA 1
ATOM 721 C C . ILE A 1 91 ? -2.973 -1.298 -2.117 1.00 87.00 91 ILE A C 1
ATOM 723 O O . ILE A 1 91 ? -4.123 -1.057 -1.757 1.00 87.00 91 ILE A O 1
ATOM 727 N N . ASN A 1 92 ? -1.986 -1.511 -1.242 1.00 85.31 92 ASN A N 1
ATOM 728 C CA . ASN A 1 92 ? -2.199 -1.456 0.201 1.00 85.31 92 ASN A CA 1
ATOM 729 C C . ASN A 1 92 ? -2.603 -0.050 0.675 1.00 85.31 92 ASN A C 1
ATOM 731 O O . ASN A 1 92 ? -3.509 0.069 1.491 1.00 85.31 92 ASN A O 1
ATOM 735 N N . ALA A 1 93 ? -1.991 1.005 0.131 1.00 83.12 93 ALA A N 1
ATOM 736 C CA . ALA A 1 93 ? -2.350 2.387 0.447 1.00 83.12 93 ALA A CA 1
ATOM 737 C C . ALA A 1 93 ? -3.780 2.758 0.009 1.00 83.12 93 ALA A C 1
ATOM 739 O O . ALA A 1 93 ? -4.412 3.574 0.664 1.00 83.12 93 ALA A O 1
ATOM 740 N N . ILE A 1 94 ? -4.303 2.157 -1.068 1.00 83.06 94 ILE A N 1
ATOM 741 C CA . ILE A 1 94 ? -5.692 2.361 -1.531 1.00 83.06 94 ILE A CA 1
ATOM 742 C C . ILE A 1 94 ? -6.710 1.625 -0.643 1.00 83.06 94 ILE A C 1
ATOM 744 O O . ILE A 1 94 ? -7.875 2.006 -0.578 1.00 83.06 94 ILE A O 1
ATOM 748 N N . ILE A 1 95 ? -6.298 0.524 -0.017 1.00 82.19 95 ILE A N 1
ATOM 749 C CA . ILE A 1 95 ? -7.178 -0.349 0.769 1.00 82.19 95 ILE A CA 1
ATOM 750 C C . ILE A 1 95 ? -7.383 0.146 2.205 1.00 82.19 95 ILE A C 1
ATOM 752 O O . ILE A 1 95 ? -8.408 -0.195 2.800 1.00 82.19 95 ILE A O 1
ATOM 756 N N . LEU A 1 96 ? -6.396 0.859 2.746 1.00 76.31 96 LEU A N 1
ATOM 757 C CA . LEU A 1 96 ? -6.332 1.316 4.133 1.00 76.31 96 LEU A CA 1
ATOM 758 C C . LEU A 1 96 ? -7.327 2.451 4.429 1.00 76.31 96 LEU A C 1
ATOM 760 O O . LEU A 1 96 ? -7.913 2.427 5.538 1.00 76.31 96 LEU A O 1
#

pLDDT: mean 80.72, std 7.48, range [60.03, 91.44]

Foldseek 3Di:
DVCLLVVLVVLLVCLLVVVDDDDDPCPPPPDPVVVVVVVVVVLVVLLVVLQVQLVVLVVVLVVLVVVLDADPPPRHRCNVSSVSSNVSSVSNSVND

Radius of gyration: 17.3 Å; chains: 1; bounding box: 41×26×45 Å

Sequence (96 aa):
MGMVIVFFFALPLTSRVNGHIVVDLLPEFSNDYFNLLRDAFVKLLTLSIFGFLAWEGAIRAEESAIMGEATNMIEIPYRPFFYVLVTGCLINAIIL

Secondary structure (DSSP, 8-state):
-HHHHHHHHHHHHHHHTT-S----S-TT---HHHHHHHHHHHHHHHHHHHHHHHHHHHHHHHHHHHHT-B-TTT--BSHHHHHHHHHHHHHHHHH-